Protein AF-A0A2W4MJU6-F1 (afdb_monomer_lite)

pLDDT: mean 86.35, std 18.81, range [42.28, 98.81]

Radius of gyration: 30.47 Å; chains: 1; bounding box: 96×38×58 Å

Foldseek 3Di:
DDDDDDDDDDDDDDDDPDPPPPPPPPPQPDWAKDWDWDADLQRKIKIFIDIPRADDLAFKAKWKDKPNDDIDTQNDPVRGMDMDHPDDFFKIKMKMFMAGPVRHGPPHIDIDMDGHD

Secondary structure (DSSP, 8-state):
--------------------------PPPPPEEEEEEEE-TTS-EEEEEEEESS-BTTTEEEEEEETT--EEEE-SSSTTEEEE-SPPSEEEEEEEEEEETT--EEEEEEEEEEEE-

Sequence (117 aa):
MEQRWRRAAALLSLLALVLAGCGSGSRAPARSLEVTVTVHPDRSAEVVATVTGLALGQDSHLHLSLNGGPEVMLMTEPLDRYWFRNLPPGEHEVRVWVTDQAHRPLNLEKTVRFTVP

Structure (mmCIF, N/CA/C/O backbone):
data_AF-A0A2W4MJU6-F1
#
_entry.id   AF-A0A2W4MJU6-F1
#
loop_
_atom_site.group_PDB
_atom_site.id
_atom_site.type_symbol
_atom_site.label_atom_id
_atom_site.label_alt_id
_atom_site.label_comp_id
_atom_site.label_asym_id
_atom_site.label_entity_id
_atom_site.label_seq_id
_atom_site.pdbx_PDB_ins_code
_atom_site.Cartn_x
_atom_site.Cartn_y
_atom_site.Cartn_z
_atom_site.occupancy
_atom_site.B_iso_or_equiv
_atom_site.auth_seq_id
_atom_site.auth_comp_id
_atom_site.auth_asym_id
_atom_site.auth_atom_id
_atom_site.pdbx_PDB_model_num
ATOM 1 N N . MET A 1 1 ? 79.482 -28.533 -42.291 1.00 42.28 1 MET A N 1
ATOM 2 C CA . MET A 1 1 ? 80.589 -28.500 -41.312 1.00 42.28 1 MET A CA 1
ATOM 3 C C . MET A 1 1 ? 81.280 -27.164 -41.500 1.00 42.28 1 MET A C 1
ATOM 5 O O . MET A 1 1 ? 81.604 -26.872 -42.634 1.00 42.28 1 MET A O 1
ATOM 9 N N . GLU A 1 2 ? 81.483 -26.241 -40.578 1.00 48.12 2 GLU A N 1
ATOM 10 C CA . GLU A 1 2 ? 81.245 -26.025 -39.153 1.00 48.12 2 GLU A CA 1
ATOM 11 C C . GLU A 1 2 ? 81.562 -24.528 -38.994 1.00 48.12 2 GLU A C 1
ATOM 13 O O . GLU A 1 2 ? 82.622 -24.121 -39.456 1.00 48.12 2 GLU A O 1
ATOM 18 N N . GLN A 1 3 ? 80.731 -23.710 -38.346 1.00 46.28 3 GLN A N 1
ATOM 19 C CA . GLN A 1 3 ? 81.237 -22.534 -37.625 1.00 46.28 3 GLN A CA 1
ATOM 20 C C . GLN A 1 3 ? 80.366 -22.291 -36.392 1.00 46.28 3 GLN A C 1
ATOM 22 O O . GLN A 1 3 ? 79.181 -21.981 -36.470 1.00 46.28 3 GLN A O 1
ATOM 27 N N . ARG A 1 4 ? 80.995 -22.547 -35.243 1.00 62.84 4 ARG A N 1
ATOM 28 C CA . ARG A 1 4 ? 80.533 -22.279 -33.877 1.00 62.84 4 ARG A CA 1
ATOM 29 C C . ARG A 1 4 ? 80.795 -20.791 -33.56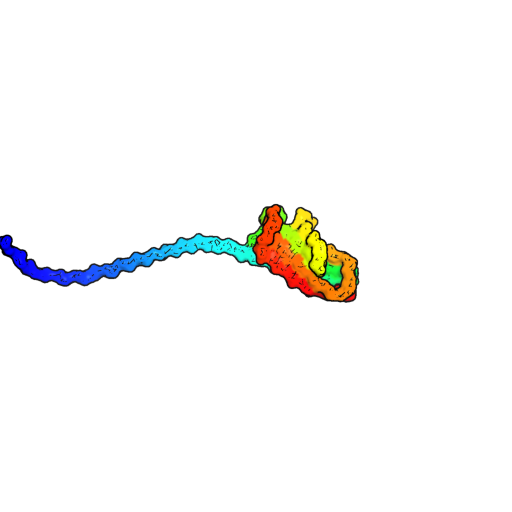3 1.00 62.84 4 ARG A C 1
ATOM 31 O O . ARG A 1 4 ? 81.228 -20.063 -34.442 1.00 62.84 4 ARG A O 1
ATOM 38 N N . TRP A 1 5 ? 80.633 -20.399 -32.294 1.00 52.59 5 TRP A N 1
ATOM 39 C CA . TRP A 1 5 ? 80.962 -19.090 -31.683 1.00 52.59 5 TRP A CA 1
ATOM 40 C C . TRP A 1 5 ? 79.854 -18.027 -31.810 1.00 52.59 5 TRP A C 1
ATOM 42 O O . TRP A 1 5 ? 79.325 -17.812 -32.883 1.00 52.59 5 TRP A O 1
ATOM 52 N N . ARG A 1 6 ? 79.477 -17.230 -30.807 1.00 53.97 6 ARG A N 1
ATOM 53 C CA . ARG A 1 6 ? 79.497 -17.251 -29.332 1.00 53.97 6 ARG A CA 1
ATOM 54 C C . ARG A 1 6 ? 78.826 -15.916 -28.937 1.00 53.97 6 ARG A C 1
ATOM 56 O O . ARG A 1 6 ? 79.196 -14.902 -29.508 1.00 53.97 6 ARG A O 1
ATOM 63 N N . ARG A 1 7 ? 77.999 -15.920 -27.880 1.00 55.25 7 ARG A N 1
ATOM 64 C CA . ARG A 1 7 ? 77.589 -14.761 -27.042 1.00 55.25 7 ARG A CA 1
ATOM 65 C C . ARG A 1 7 ? 76.576 -13.770 -27.642 1.00 55.25 7 ARG A C 1
ATOM 67 O O . ARG A 1 7 ? 76.909 -13.007 -28.532 1.00 55.25 7 ARG A O 1
ATOM 74 N N . ALA A 1 8 ? 75.414 -13.664 -27.003 1.00 51.34 8 ALA A N 1
ATOM 75 C CA . ALA A 1 8 ? 75.057 -12.508 -26.170 1.00 51.34 8 ALA A CA 1
ATOM 76 C C . ALA A 1 8 ? 73.692 -12.767 -25.511 1.00 51.34 8 ALA A C 1
ATOM 78 O O . ALA A 1 8 ? 72.713 -13.061 -26.188 1.00 51.34 8 ALA A O 1
ATOM 79 N N . ALA A 1 9 ? 73.644 -12.687 -24.182 1.00 51.97 9 ALA A N 1
ATOM 80 C CA . ALA A 1 9 ? 72.396 -12.589 -23.443 1.00 51.97 9 ALA A CA 1
ATOM 81 C C . ALA A 1 9 ? 71.807 -11.190 -23.676 1.00 51.97 9 ALA A C 1
ATOM 83 O O . ALA A 1 9 ? 72.510 -10.200 -23.476 1.00 51.97 9 ALA A O 1
ATOM 84 N N . ALA A 1 10 ? 70.537 -11.115 -24.069 1.00 51.69 10 ALA A N 1
ATOM 85 C CA . ALA A 1 10 ? 69.761 -9.883 -24.056 1.00 51.69 10 ALA A CA 1
ATOM 86 C C . ALA A 1 10 ? 68.509 -10.107 -23.199 1.00 51.69 10 ALA A C 1
ATOM 88 O O . ALA A 1 10 ? 67.674 -10.962 -23.485 1.00 51.69 10 ALA A O 1
ATOM 89 N N . LEU A 1 11 ? 68.477 -9.368 -22.093 1.00 49.88 11 LEU A N 1
ATOM 90 C CA . LEU A 1 11 ? 67.371 -9.193 -21.158 1.00 49.88 11 LEU A CA 1
ATOM 91 C C . LEU A 1 11 ? 66.200 -8.427 -21.799 1.00 49.88 11 LEU A C 1
ATOM 93 O O . LEU A 1 11 ? 66.401 -7.678 -22.750 1.00 49.88 11 LEU A O 1
ATOM 97 N N . LEU A 1 12 ? 65.044 -8.522 -21.125 1.00 48.09 12 LEU A N 1
ATOM 98 C CA . LEU A 1 12 ? 63.815 -7.717 -21.254 1.00 48.09 12 LEU A CA 1
ATOM 99 C C . LEU A 1 12 ? 62.942 -8.077 -22.471 1.00 48.09 12 LEU A C 1
ATOM 101 O O . LEU A 1 12 ? 63.314 -7.885 -23.618 1.00 48.09 12 LEU A O 1
ATOM 105 N N . SER A 1 13 ? 61.701 -8.529 -22.296 1.00 50.72 13 SER A N 1
ATOM 106 C CA . SER A 1 13 ? 60.646 -7.706 -21.695 1.00 50.72 13 SER A CA 1
ATOM 107 C C . SER A 1 13 ? 59.432 -8.554 -21.294 1.00 50.72 13 SER A C 1
ATOM 109 O O . SER A 1 13 ? 58.964 -9.383 -22.072 1.00 50.72 13 SER A O 1
ATOM 111 N N . LEU A 1 14 ? 58.899 -8.305 -20.093 1.00 52.09 14 LEU A N 1
ATOM 112 C CA . LEU A 1 14 ? 57.541 -8.692 -19.709 1.00 52.09 14 LEU A CA 1
ATOM 113 C C . LEU A 1 14 ? 56.543 -7.927 -20.587 1.00 52.09 14 LEU A C 1
ATOM 115 O O . LEU A 1 14 ? 56.504 -6.700 -20.531 1.00 52.09 14 LEU A O 1
ATOM 119 N N . LEU A 1 15 ? 55.703 -8.640 -21.336 1.00 50.62 15 LEU A N 1
ATOM 120 C CA . LEU A 1 15 ? 54.499 -8.069 -21.933 1.00 50.62 15 LEU A CA 1
ATOM 121 C C . LEU A 1 15 ? 53.287 -8.581 -21.147 1.00 50.62 15 LEU A C 1
ATOM 123 O O . LEU A 1 15 ? 52.753 -9.656 -21.412 1.00 50.62 15 LEU A O 1
ATOM 127 N N . ALA A 1 16 ? 52.890 -7.821 -20.129 1.00 55.59 16 ALA A N 1
ATOM 128 C CA . ALA A 1 16 ? 51.623 -8.015 -19.440 1.00 55.59 16 ALA A CA 1
ATOM 129 C C . ALA A 1 16 ? 50.503 -7.436 -20.315 1.00 55.59 16 ALA A C 1
ATOM 131 O O . ALA A 1 16 ? 50.343 -6.219 -20.398 1.00 55.59 16 ALA A O 1
ATOM 132 N N . LEU A 1 17 ? 49.724 -8.299 -20.967 1.00 53.03 17 LEU A N 1
ATOM 133 C CA . LEU A 1 17 ? 48.474 -7.897 -21.605 1.00 53.03 17 LEU A CA 1
ATOM 134 C C . LEU A 1 17 ? 47.347 -8.028 -20.573 1.00 53.03 17 LEU A C 1
ATOM 136 O O . LEU A 1 17 ? 46.656 -9.041 -20.499 1.00 53.03 17 LEU A O 1
ATOM 140 N N . VAL A 1 18 ? 47.193 -7.010 -19.725 1.00 56.50 18 VAL A N 1
ATOM 141 C CA . VAL A 1 18 ? 45.992 -6.871 -18.895 1.00 56.50 18 VAL A CA 1
ATOM 142 C C . VAL A 1 18 ? 44.872 -6.414 -19.821 1.00 56.50 18 VAL A C 1
ATOM 144 O O . VAL A 1 18 ? 44.841 -5.263 -20.253 1.00 56.50 18 VAL A O 1
ATOM 147 N N . LEU A 1 19 ? 43.955 -7.324 -20.148 1.00 54.66 19 LEU A N 1
ATOM 148 C CA . LEU A 1 19 ? 42.665 -6.972 -20.732 1.00 54.66 19 LEU A CA 1
ATOM 149 C C . LEU A 1 19 ? 41.876 -6.192 -19.674 1.00 54.66 19 LEU A C 1
ATOM 151 O O . LEU A 1 19 ? 41.125 -6.766 -18.887 1.00 54.66 19 LEU A O 1
ATOM 155 N N . ALA A 1 20 ? 42.072 -4.876 -19.629 1.00 58.66 20 ALA A N 1
ATOM 156 C CA . ALA A 1 20 ? 41.182 -3.971 -18.922 1.00 58.66 20 ALA A CA 1
ATOM 157 C C . ALA A 1 20 ? 39.844 -3.953 -19.674 1.00 58.66 20 ALA A C 1
ATOM 159 O O . ALA A 1 20 ? 39.598 -3.125 -20.548 1.00 58.66 20 ALA A O 1
ATOM 160 N N . GLY A 1 21 ? 38.981 -4.916 -19.356 1.00 47.94 21 GLY A N 1
ATOM 161 C CA . GLY A 1 21 ? 37.568 -4.838 -19.672 1.00 47.94 21 GLY A CA 1
ATOM 162 C C . GLY A 1 21 ? 36.956 -3.698 -18.868 1.00 47.94 21 GLY A C 1
ATOM 163 O O . GLY A 1 21 ? 36.470 -3.913 -17.761 1.00 47.94 21 GLY A O 1
ATOM 164 N N . CYS A 1 22 ? 36.961 -2.482 -19.414 1.00 57.62 22 CYS A N 1
ATOM 165 C CA . CYS A 1 22 ? 36.033 -1.439 -18.990 1.00 57.62 22 CYS A CA 1
ATOM 166 C C . CYS A 1 22 ? 34.635 -1.844 -19.464 1.00 57.62 22 CYS A C 1
ATOM 168 O O . CYS A 1 22 ? 34.117 -1.354 -20.464 1.00 57.62 22 CYS A O 1
ATOM 170 N N . GLY A 1 23 ? 34.032 -2.793 -18.750 1.00 52.72 23 GLY A N 1
ATOM 171 C CA . GLY A 1 23 ? 32.598 -3.001 -18.786 1.00 52.72 23 GLY A CA 1
ATOM 172 C C . GLY A 1 23 ? 31.946 -1.781 -18.156 1.00 52.72 23 GLY A C 1
ATOM 173 O O . GLY A 1 23 ? 31.691 -1.768 -16.955 1.00 52.72 23 GLY A O 1
ATOM 174 N N . SER A 1 24 ? 31.699 -0.747 -18.959 1.00 58.00 24 SER A N 1
ATOM 175 C CA . SER A 1 24 ? 30.798 0.356 -18.626 1.00 58.00 24 SER A CA 1
ATOM 176 C C . SER A 1 24 ? 29.372 -0.189 -18.584 1.00 58.00 24 SER A C 1
ATOM 178 O O . SER A 1 24 ? 28.544 0.087 -19.447 1.00 58.00 24 SER A O 1
ATOM 180 N N . GLY A 1 25 ? 29.099 -1.049 -17.604 1.00 54.16 25 GLY A N 1
ATOM 181 C CA . GLY A 1 25 ? 27.753 -1.449 -17.261 1.00 54.16 25 GLY A CA 1
ATOM 182 C C . GLY A 1 25 ? 27.091 -0.241 -16.629 1.00 54.16 25 GLY A C 1
ATOM 183 O O . GLY A 1 25 ? 27.293 0.017 -15.444 1.00 54.16 25 GLY A O 1
ATOM 184 N N . SER A 1 26 ? 26.332 0.519 -17.417 1.00 56.53 26 SER A N 1
ATOM 185 C CA . SER A 1 26 ? 25.378 1.483 -16.881 1.00 56.53 26 SER A CA 1
ATOM 186 C C . SER A 1 26 ? 24.453 0.718 -15.942 1.00 56.53 26 SER A C 1
ATOM 188 O O . SER A 1 26 ? 23.566 -0.014 -16.382 1.00 56.53 26 SER A O 1
ATOM 190 N N . ARG A 1 27 ? 24.718 0.803 -14.637 1.00 65.12 27 ARG A N 1
ATOM 191 C CA . ARG A 1 27 ? 23.873 0.194 -13.616 1.00 65.12 27 ARG A CA 1
ATOM 192 C C . ARG A 1 27 ? 22.503 0.840 -13.768 1.00 65.12 27 ARG A C 1
ATOM 194 O O . ARG A 1 27 ? 22.388 2.054 -13.612 1.00 65.12 27 ARG A O 1
ATOM 201 N N . ALA A 1 28 ? 21.494 0.045 -14.124 1.00 63.69 28 ALA A N 1
ATOM 202 C CA . ALA A 1 28 ? 20.116 0.515 -14.117 1.00 63.69 28 ALA A CA 1
ATOM 203 C C . ALA A 1 28 ? 19.832 1.180 -12.756 1.00 63.69 28 ALA A C 1
ATOM 205 O O . ALA A 1 28 ? 20.364 0.706 -11.739 1.00 63.69 28 ALA A O 1
ATOM 206 N N . PRO A 1 29 ? 19.056 2.278 -12.720 1.00 67.88 29 PRO A N 1
ATOM 207 C CA . PRO A 1 29 ? 18.748 2.946 -11.466 1.00 67.88 29 PRO A CA 1
ATOM 208 C C . PRO A 1 29 ? 18.158 1.935 -10.479 1.00 67.88 29 PRO A C 1
ATOM 210 O O . PRO A 1 29 ? 17.386 1.050 -10.861 1.00 67.88 29 PRO A O 1
ATOM 213 N N . ALA A 1 30 ? 18.565 2.040 -9.214 1.00 86.94 30 ALA A N 1
ATOM 214 C CA . ALA A 1 30 ? 18.012 1.199 -8.164 1.00 86.94 30 ALA A CA 1
ATOM 215 C C . ALA A 1 30 ? 16.497 1.424 -8.092 1.00 86.94 30 ALA A C 1
ATOM 217 O O . ALA A 1 30 ? 16.035 2.566 -8.108 1.00 86.94 30 ALA A O 1
ATOM 218 N N . ARG A 1 31 ? 15.742 0.327 -8.035 1.00 95.19 31 ARG A N 1
ATOM 219 C CA . ARG A 1 31 ? 14.291 0.372 -7.873 1.00 95.19 31 ARG A CA 1
ATOM 220 C C . ARG A 1 31 ? 13.940 0.189 -6.407 1.00 95.19 31 ARG A C 1
ATOM 222 O O . ARG A 1 31 ? 14.536 -0.662 -5.745 1.00 95.19 31 ARG A O 1
ATOM 229 N N . SER A 1 32 ? 12.980 0.960 -5.917 1.00 96.31 32 SER A N 1
ATOM 230 C CA . SER A 1 32 ? 12.486 0.847 -4.544 1.00 96.31 32 SER A CA 1
ATOM 231 C C . 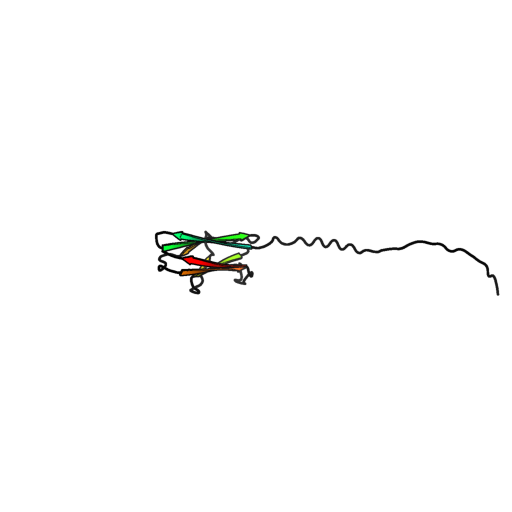SER A 1 32 ? 11.000 1.173 -4.455 1.00 96.31 32 SER A C 1
ATOM 233 O O . SER A 1 32 ? 10.444 1.840 -5.329 1.00 96.31 32 SER A O 1
ATOM 235 N N . LEU A 1 33 ? 10.382 0.682 -3.382 1.00 97.94 33 LEU A N 1
ATOM 236 C CA . LEU A 1 33 ? 9.017 0.980 -2.975 1.00 97.94 33 LEU A CA 1
ATOM 237 C C . LEU A 1 33 ? 9.047 1.384 -1.500 1.00 97.94 33 LEU A C 1
ATOM 239 O O . LEU A 1 33 ? 9.437 0.584 -0.649 1.00 97.94 33 LEU A O 1
ATOM 243 N N . GLU A 1 34 ? 8.594 2.596 -1.210 1.00 98.19 34 GLU A N 1
ATOM 244 C CA . GLU A 1 34 ? 8.295 3.048 0.147 1.00 98.19 34 GLU A CA 1
ATOM 245 C C . GLU A 1 34 ? 6.787 3.199 0.313 1.00 98.19 34 GLU A C 1
ATOM 247 O O . GLU A 1 34 ? 6.103 3.635 -0.611 1.00 98.19 34 GLU A O 1
ATOM 252 N N . VAL A 1 35 ? 6.263 2.832 1.483 1.00 98.69 35 VAL A N 1
ATOM 253 C CA . VAL A 1 35 ? 4.826 2.890 1.776 1.00 98.69 35 VAL A CA 1
ATOM 254 C C . VAL A 1 35 ? 4.608 3.566 3.116 1.00 98.69 35 VAL A C 1
ATOM 256 O O . VAL A 1 35 ? 5.157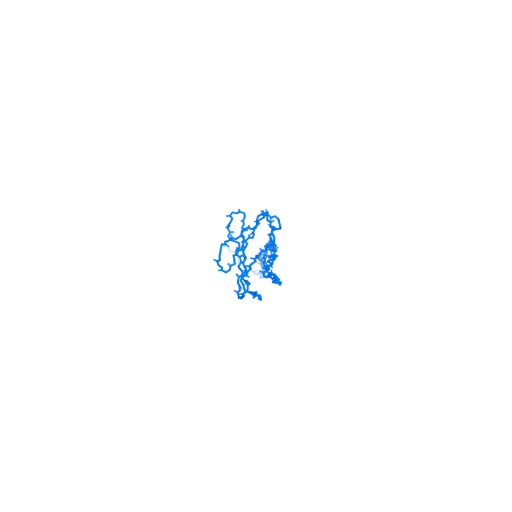 3.136 4.131 1.00 98.69 35 VAL A O 1
ATOM 259 N N . THR A 1 36 ? 3.755 4.584 3.106 1.00 98.62 36 THR A N 1
ATOM 260 C CA . THR A 1 36 ? 3.286 5.289 4.296 1.00 98.62 36 THR A CA 1
ATOM 261 C C . THR A 1 36 ? 1.794 5.047 4.453 1.00 98.62 36 THR A C 1
ATOM 263 O O . THR A 1 36 ? 1.041 5.134 3.483 1.00 98.62 36 THR A O 1
ATOM 266 N N . VAL A 1 37 ? 1.368 4.763 5.682 1.00 98.75 37 VAL A N 1
ATOM 267 C CA . VAL A 1 37 ? -0.047 4.643 6.042 1.00 98.75 37 VAL A CA 1
ATOM 268 C C . VAL A 1 37 ? -0.380 5.716 7.070 1.00 98.75 37 VAL A C 1
ATOM 270 O O . VAL A 1 37 ? 0.255 5.779 8.123 1.00 98.75 37 VAL A O 1
ATOM 273 N N . THR A 1 38 ? -1.385 6.533 6.772 1.00 98.75 38 THR A N 1
ATOM 274 C CA . THR A 1 38 ? -1.940 7.533 7.689 1.00 98.75 38 THR A CA 1
ATOM 275 C C . THR A 1 38 ? -3.330 7.085 8.113 1.00 98.75 38 THR A C 1
ATOM 277 O O . THR A 1 38 ? -4.211 6.905 7.276 1.00 98.75 38 THR A O 1
ATOM 280 N N . VAL A 1 39 ? -3.538 6.899 9.416 1.00 98.56 39 VAL A N 1
ATOM 281 C CA . VAL A 1 39 ? -4.847 6.541 9.979 1.00 98.56 39 VAL A CA 1
ATOM 282 C C . VAL A 1 39 ? -5.570 7.809 10.420 1.00 98.56 39 VAL A C 1
ATOM 284 O O . VAL A 1 39 ? -4.985 8.663 11.089 1.00 98.56 39 VAL A O 1
ATOM 287 N N . HIS A 1 40 ? -6.843 7.931 10.057 1.00 97.75 40 HIS A N 1
ATOM 288 C CA . HIS A 1 40 ? -7.665 9.106 10.326 1.00 97.75 40 HIS A CA 1
ATOM 289 C C . HIS A 1 40 ? -8.707 8.848 11.431 1.00 97.75 40 HIS A C 1
ATOM 291 O O . HIS A 1 40 ? -9.144 7.709 11.620 1.00 97.75 40 HIS A O 1
ATOM 297 N N . PRO A 1 41 ? -9.170 9.901 12.141 1.00 95.88 41 PRO A N 1
ATOM 298 C CA . PRO A 1 41 ? -10.181 9.770 13.198 1.00 95.88 41 PRO A CA 1
ATOM 299 C C . PRO A 1 41 ? -11.529 9.191 12.743 1.00 95.88 41 PRO A C 1
ATOM 301 O O . PRO A 1 41 ? -12.272 8.657 13.559 1.00 95.88 41 PRO A O 1
ATOM 304 N N . ASP A 1 42 ? -11.860 9.282 11.454 1.00 97.06 42 ASP A N 1
ATOM 305 C CA . ASP A 1 42 ? -13.089 8.725 10.874 1.00 97.06 42 ASP A CA 1
ATOM 306 C C . ASP A 1 42 ? -12.981 7.221 10.548 1.00 97.06 42 ASP A C 1
ATOM 308 O O . ASP A 1 42 ? -13.877 6.655 9.917 1.00 97.06 42 ASP A O 1
ATOM 312 N N . ARG A 1 43 ? -11.900 6.567 10.997 1.00 97.19 43 ARG A N 1
ATOM 313 C CA . ARG A 1 43 ? -11.562 5.164 10.708 1.00 97.19 43 ARG A CA 1
ATOM 314 C C . ARG A 1 43 ? -11.370 4.899 9.217 1.00 97.19 43 ARG A C 1
ATOM 316 O O . ARG A 1 43 ? -11.714 3.833 8.699 1.00 97.19 43 ARG A O 1
ATOM 323 N N . SER A 1 44 ? -10.819 5.881 8.515 1.00 98.25 44 SER A N 1
ATOM 324 C CA . SER A 1 44 ? -10.200 5.668 7.215 1.00 98.25 44 SER A CA 1
ATOM 325 C C . SER A 1 44 ? -8.680 5.560 7.342 1.00 98.25 44 SER A C 1
ATOM 327 O O . SER A 1 44 ? -8.078 6.060 8.294 1.00 98.25 44 SER A O 1
ATOM 329 N N . ALA A 1 45 ? -8.062 4.875 6.386 1.00 98.50 45 ALA A N 1
ATOM 330 C CA . ALA A 1 45 ? -6.617 4.797 6.257 1.00 98.50 45 ALA A CA 1
ATOM 331 C C . ALA A 1 45 ? -6.218 5.204 4.841 1.00 98.50 45 ALA A C 1
ATOM 333 O O . ALA A 1 45 ? -6.671 4.608 3.858 1.00 98.50 45 ALA A O 1
ATOM 334 N N . GLU A 1 46 ? -5.370 6.219 4.752 1.00 98.56 46 GLU A N 1
ATOM 335 C CA . GLU A 1 46 ? -4.740 6.644 3.515 1.00 98.56 46 GLU A CA 1
ATOM 336 C C . GLU A 1 46 ? -3.407 5.915 3.348 1.00 98.56 46 GLU A C 1
ATOM 338 O O . GLU A 1 46 ? -2.524 6.001 4.202 1.00 98.56 46 GLU A O 1
ATOM 343 N N . VAL A 1 47 ? -3.257 5.210 2.230 1.00 98.69 47 VAL A N 1
ATOM 344 C CA . VAL A 1 47 ? -2.015 4.548 1.834 1.00 98.69 47 VAL A CA 1
ATOM 345 C C . VAL A 1 47 ? -1.389 5.348 0.706 1.00 98.69 47 VAL A C 1
ATOM 347 O O . VAL A 1 47 ?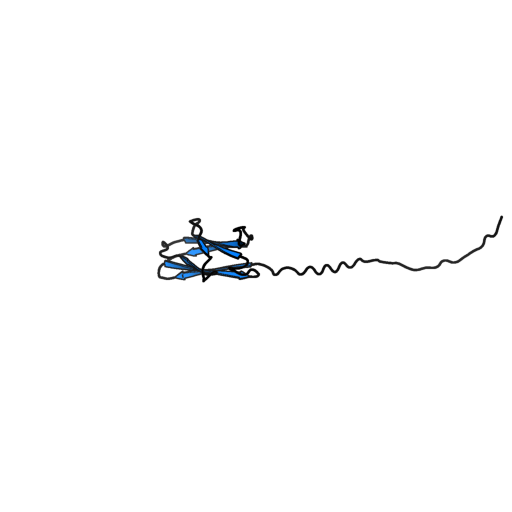 -2.034 5.571 -0.318 1.00 98.69 47 VAL A O 1
ATOM 350 N N . VAL A 1 48 ? -0.138 5.760 0.891 1.00 98.62 48 VAL A N 1
ATOM 351 C CA . VAL A 1 48 ? 0.671 6.450 -0.120 1.00 98.62 48 VAL A CA 1
ATOM 352 C C . VAL A 1 48 ? 1.908 5.611 -0.403 1.00 98.62 48 VAL A C 1
ATOM 354 O O . VAL A 1 48 ? 2.613 5.210 0.526 1.00 98.62 48 VAL A O 1
ATOM 357 N N . ALA A 1 49 ? 2.172 5.352 -1.678 1.00 98.31 49 ALA A N 1
ATOM 358 C CA . ALA A 1 49 ? 3.277 4.528 -2.135 1.00 98.31 49 ALA A CA 1
ATOM 359 C C . ALA A 1 49 ? 4.198 5.318 -3.070 1.00 98.31 49 ALA A C 1
ATOM 361 O O . ALA A 1 49 ? 3.797 5.756 -4.143 1.00 98.31 49 ALA A O 1
ATOM 362 N N . THR A 1 50 ? 5.465 5.445 -2.688 1.00 97.88 50 THR A N 1
ATOM 363 C CA . THR A 1 50 ? 6.488 6.114 -3.494 1.00 97.88 50 THR A CA 1
ATOM 364 C C . THR A 1 50 ? 7.345 5.066 -4.190 1.00 97.88 50 THR A C 1
ATOM 366 O O . THR A 1 50 ? 8.088 4.329 -3.537 1.00 97.88 50 THR A O 1
ATOM 369 N N . VAL A 1 51 ? 7.271 5.017 -5.520 1.00 97.06 51 VAL A N 1
ATOM 370 C CA . VAL A 1 51 ? 8.085 4.120 -6.352 1.00 97.06 51 VAL A CA 1
ATOM 371 C C . VAL A 1 51 ? 9.242 4.895 -6.977 1.00 97.06 51 VAL A C 1
ATOM 373 O O . VAL A 1 51 ? 9.042 5.939 -7.591 1.00 97.06 51 VAL A O 1
ATOM 376 N N . THR A 1 52 ? 10.466 4.380 -6.839 1.00 96.19 52 THR A N 1
ATOM 377 C CA . THR A 1 52 ? 11.666 4.950 -7.477 1.00 96.19 52 THR A CA 1
ATOM 378 C C . THR A 1 52 ? 12.138 4.051 -8.615 1.00 96.19 52 THR A C 1
ATOM 380 O O . THR A 1 52 ? 12.157 2.828 -8.480 1.00 96.19 52 THR A O 1
ATOM 383 N N . GLY A 1 53 ? 12.561 4.651 -9.731 1.00 94.31 53 GLY A N 1
ATOM 384 C CA . GLY A 1 53 ? 13.157 3.925 -10.860 1.00 94.31 53 GLY A CA 1
ATOM 385 C C . GLY A 1 53 ? 12.154 3.216 -11.780 1.00 94.31 53 GLY A C 1
ATOM 386 O O . GLY A 1 53 ? 12.577 2.406 -12.607 1.00 94.31 53 GLY A O 1
ATOM 387 N N . LEU A 1 54 ? 10.858 3.507 -11.633 1.00 94.12 54 LEU A N 1
ATOM 388 C CA . LEU A 1 54 ? 9.759 3.056 -12.492 1.00 94.12 54 LEU A CA 1
ATOM 389 C C . LEU A 1 54 ? 8.716 4.176 -12.599 1.00 94.12 54 LEU A C 1
ATOM 391 O O . LEU A 1 54 ? 8.421 4.818 -11.591 1.00 94.12 54 LEU A O 1
ATOM 395 N N . ALA A 1 55 ? 8.140 4.393 -13.782 1.00 94.56 55 ALA A N 1
ATOM 396 C CA . ALA A 1 55 ? 7.000 5.291 -13.939 1.00 94.56 55 ALA A CA 1
ATOM 397 C C . ALA A 1 55 ? 5.676 4.542 -13.699 1.00 94.56 55 ALA A C 1
ATOM 399 O O . ALA A 1 55 ? 5.384 3.539 -14.363 1.00 94.56 55 ALA A O 1
ATOM 400 N N . LEU A 1 56 ? 4.860 5.026 -12.757 1.00 95.94 56 LEU A N 1
ATOM 401 C CA . LEU A 1 56 ? 3.495 4.530 -12.555 1.00 95.94 56 LEU A CA 1
ATOM 402 C C . LEU A 1 56 ? 2.611 4.915 -13.752 1.00 95.94 56 LEU A C 1
ATOM 404 O O . LEU A 1 56 ? 2.755 5.996 -14.317 1.00 95.94 56 LEU A O 1
ATOM 408 N N . GLY A 1 57 ? 1.738 4.003 -14.178 1.00 93.81 57 GLY A N 1
ATOM 409 C CA . GLY A 1 57 ? 0.851 4.164 -15.336 1.00 93.81 57 GLY A CA 1
ATOM 410 C C . GLY A 1 57 ? 1.526 3.977 -16.700 1.00 93.81 57 GLY A C 1
ATOM 411 O O . GLY A 1 57 ? 0.830 3.804 -17.695 1.00 93.81 57 GLY A O 1
ATOM 412 N N . GLN A 1 58 ? 2.861 3.969 -16.759 1.00 93.69 58 GLN A N 1
ATOM 413 C CA . GLN A 1 58 ? 3.627 3.767 -17.996 1.00 93.69 58 GLN A CA 1
ATOM 414 C C . GLN A 1 58 ? 4.395 2.445 -17.962 1.00 93.69 58 GLN A C 1
ATOM 416 O O . GLN A 1 58 ? 4.122 1.542 -18.748 1.00 93.69 58 GLN A O 1
ATOM 421 N N . ASP A 1 59 ? 5.304 2.294 -16.999 1.00 93.94 59 ASP A N 1
ATOM 422 C CA . ASP A 1 59 ? 6.140 1.097 -16.858 1.00 93.94 59 ASP A CA 1
ATOM 423 C C . ASP A 1 59 ? 5.529 0.087 -15.884 1.00 93.94 59 ASP A C 1
ATOM 425 O O . ASP A 1 59 ? 5.767 -1.117 -15.981 1.00 93.94 59 ASP A O 1
ATOM 429 N N . SER A 1 60 ? 4.756 0.591 -14.921 1.00 96.25 60 SER A N 1
ATOM 430 C CA . SER A 1 60 ? 4.290 -0.172 -13.765 1.00 96.25 60 SER A CA 1
ATOM 431 C C . SER A 1 60 ? 2.957 0.332 -13.221 1.00 96.25 60 SER A C 1
ATOM 433 O O . SER A 1 60 ? 2.507 1.418 -13.580 1.00 96.25 60 SER A O 1
ATOM 435 N N . HIS A 1 61 ? 2.333 -0.443 -12.342 1.00 97.88 61 HIS A N 1
ATOM 436 C CA . HIS A 1 61 ? 1.200 -0.005 -11.528 1.00 97.88 61 HIS A CA 1
ATOM 437 C C . HIS A 1 61 ? 1.221 -0.689 -10.158 1.00 97.88 61 HIS A C 1
ATOM 439 O O . HIS A 1 61 ? 2.001 -1.614 -9.908 1.00 97.88 61 HIS A O 1
ATOM 445 N N . LEU A 1 62 ? 0.400 -0.167 -9.247 1.00 98.25 62 LEU A N 1
ATOM 446 C CA . LEU A 1 62 ? 0.324 -0.631 -7.871 1.00 98.25 62 LEU A CA 1
ATOM 447 C C . LEU A 1 62 ? -0.878 -1.531 -7.656 1.00 98.25 62 LEU A C 1
ATOM 449 O O . LEU A 1 62 ? -1.975 -1.280 -8.156 1.00 98.25 62 LEU A O 1
ATOM 453 N N . HIS A 1 63 ? -0.660 -2.526 -6.814 1.00 98.44 63 HIS A N 1
ATOM 454 C CA . HIS A 1 63 ? -1.702 -3.357 -6.254 1.00 98.44 63 HIS A CA 1
ATOM 455 C C . HIS A 1 63 ? -1.640 -3.298 -4.731 1.00 98.44 63 HIS A C 1
ATOM 457 O O . HIS A 1 63 ? -0.560 -3.182 -4.144 1.00 98.44 63 HIS A O 1
ATOM 463 N N . LEU A 1 64 ? -2.804 -3.376 -4.093 1.00 98.38 64 LEU A N 1
ATOM 464 C CA . LEU A 1 64 ? -2.959 -3.342 -2.647 1.00 98.38 64 LEU A CA 1
ATOM 465 C C . LEU A 1 64 ? -3.904 -4.450 -2.188 1.00 98.38 64 LEU A C 1
ATOM 467 O O . LEU A 1 64 ? -4.876 -4.768 -2.865 1.00 98.38 64 LEU A O 1
ATOM 471 N N . SER A 1 65 ? -3.664 -4.997 -1.002 1.00 98.50 65 SER A N 1
ATOM 472 C CA . SER A 1 65 ? -4.600 -5.887 -0.314 1.00 98.50 65 SER A CA 1
ATOM 473 C C . SER A 1 65 ? -4.596 -5.566 1.174 1.00 98.50 65 SER A C 1
ATOM 475 O O . SER A 1 65 ? -3.537 -5.472 1.797 1.00 98.50 65 SER A O 1
ATOM 477 N N . LEU A 1 66 ? -5.790 -5.379 1.734 1.00 98.69 66 LEU A N 1
ATOM 478 C CA . LEU A 1 66 ? -5.997 -5.153 3.159 1.00 98.69 66 LEU A CA 1
ATOM 479 C C . LEU A 1 66 ? -6.372 -6.474 3.831 1.00 98.69 66 LEU A C 1
ATOM 481 O O . LEU A 1 66 ? -7.348 -7.107 3.434 1.00 98.69 66 LEU A O 1
ATOM 485 N N . ASN A 1 67 ? -5.631 -6.868 4.866 1.00 98.38 67 ASN A N 1
ATOM 486 C CA . ASN A 1 67 ? -5.860 -8.076 5.664 1.00 98.38 67 ASN A CA 1
ATOM 487 C C . ASN A 1 67 ? -5.968 -9.367 4.823 1.00 98.38 67 ASN A C 1
ATOM 489 O O . ASN A 1 67 ? -6.737 -10.266 5.157 1.00 98.38 67 ASN A O 1
ATOM 493 N N . GLY A 1 68 ? -5.240 -9.449 3.702 1.00 97.56 68 GLY A N 1
ATOM 494 C CA . GLY A 1 68 ? -5.330 -10.574 2.761 1.00 97.56 68 GLY A CA 1
ATOM 495 C C . GLY A 1 68 ? -6.658 -10.651 1.996 1.00 97.56 68 GLY A C 1
ATOM 496 O O . GLY A 1 68 ? -6.967 -11.682 1.401 1.00 97.56 68 GLY A O 1
ATOM 497 N N . GLY A 1 69 ? -7.458 -9.584 2.034 1.00 97.44 69 GLY A N 1
ATOM 498 C CA . GLY A 1 69 ? -8.707 -9.457 1.301 1.00 97.44 69 GLY A CA 1
ATOM 499 C C . GLY A 1 69 ? -8.508 -9.198 -0.197 1.00 97.44 69 GLY A C 1
ATOM 500 O O . GLY A 1 69 ? -7.400 -9.352 -0.724 1.00 97.44 69 GLY A O 1
ATOM 501 N N . PRO A 1 70 ? -9.585 -8.787 -0.892 1.00 97.56 70 PRO A N 1
ATOM 502 C CA . PRO A 1 70 ? -9.550 -8.523 -2.321 1.00 97.56 70 PRO A CA 1
ATOM 503 C C . PRO A 1 70 ? -8.450 -7.542 -2.712 1.00 97.56 70 PRO A C 1
ATOM 505 O O . PRO A 1 70 ? -8.147 -6.582 -2.001 1.00 97.56 70 PRO A O 1
ATOM 508 N N . GLU A 1 71 ? -7.883 -7.804 -3.876 1.00 96.50 71 GLU A N 1
ATOM 509 C CA . GLU A 1 71 ? -6.878 -6.959 -4.486 1.00 96.50 71 GLU A CA 1
ATOM 510 C C . GLU A 1 71 ? -7.512 -5.698 -5.080 1.00 96.50 71 GLU A C 1
ATOM 512 O O . GLU A 1 71 ? -8.539 -5.750 -5.759 1.00 96.50 71 GLU A O 1
ATOM 517 N N . VAL A 1 72 ? -6.866 -4.563 -4.837 1.00 97.38 72 VAL A N 1
ATOM 518 C CA . VAL A 1 72 ? -7.166 -3.274 -5.450 1.00 97.38 72 VAL A CA 1
ATOM 519 C C . VAL A 1 72 ? -6.017 -2.920 -6.377 1.00 97.38 72 VAL A C 1
ATOM 521 O O . VAL A 1 72 ? -4.882 -2.803 -5.928 1.00 97.38 72 VAL A O 1
ATOM 524 N N . MET A 1 73 ? -6.320 -2.709 -7.652 1.00 97.44 73 MET A N 1
ATOM 525 C CA . MET A 1 73 ? -5.357 -2.275 -8.660 1.00 97.44 73 MET A CA 1
ATOM 526 C C . MET A 1 73 ? -5.532 -0.775 -8.931 1.00 97.44 73 MET A C 1
ATOM 528 O O . MET A 1 73 ? -6.646 -0.327 -9.213 1.00 97.44 73 MET A O 1
ATOM 532 N N . LEU A 1 74 ? -4.450 0.005 -8.863 1.00 96.38 74 LEU A N 1
ATOM 533 C CA . LEU A 1 74 ? -4.477 1.447 -9.128 1.00 96.38 74 LEU A CA 1
ATOM 534 C C . LEU A 1 74 ? -4.094 1.738 -10.581 1.00 96.38 74 LEU A C 1
ATOM 536 O O . LEU A 1 74 ? -2.917 1.772 -10.929 1.00 96.38 74 LEU A O 1
ATOM 540 N N . MET A 1 75 ? -5.110 1.959 -11.418 1.00 88.88 75 MET A N 1
ATOM 541 C CA . MET A 1 75 ? -4.956 2.303 -12.844 1.00 88.88 75 MET A CA 1
ATOM 542 C C . MET A 1 75 ? -5.523 3.680 -13.205 1.00 88.88 75 MET A C 1
ATOM 544 O O . MET A 1 75 ? -5.453 4.098 -14.359 1.00 88.88 75 MET A O 1
ATOM 548 N N . THR A 1 76 ? -6.106 4.388 -12.239 1.00 88.81 76 THR A N 1
ATOM 549 C CA . THR A 1 76 ? -6.684 5.724 -12.422 1.00 88.81 76 THR A CA 1
ATOM 550 C C . THR A 1 76 ? -6.093 6.685 -11.410 1.00 88.81 76 THR A C 1
ATOM 552 O O . THR A 1 76 ? -5.912 6.303 -10.257 1.00 88.81 76 THR A O 1
ATOM 555 N N . GLU A 1 77 ? -5.840 7.923 -11.830 1.00 91.62 77 GLU A N 1
ATOM 556 C CA . GLU A 1 77 ? -5.239 8.943 -10.969 1.00 91.62 77 GLU A CA 1
ATOM 557 C C . GLU A 1 77 ? -6.066 9.205 -9.689 1.00 91.62 77 GLU A C 1
ATOM 559 O O . GLU A 1 77 ? -7.296 9.304 -9.772 1.00 91.62 77 GLU A O 1
ATOM 564 N N . PRO A 1 78 ? -5.418 9.370 -8.518 1.00 93.62 78 PRO A N 1
ATOM 565 C CA . PRO A 1 78 ? -3.972 9.255 -8.297 1.00 93.62 78 PRO A CA 1
ATOM 566 C C . PRO A 1 78 ? -3.478 7.797 -8.356 1.00 93.62 78 PRO A C 1
ATOM 568 O O . PRO A 1 78 ? -4.055 6.913 -7.726 1.00 93.62 78 PRO A O 1
ATOM 571 N N . LEU A 1 79 ? -2.383 7.548 -9.081 1.00 96.44 79 LEU A N 1
ATOM 572 C CA . LEU A 1 79 ? -1.818 6.196 -9.243 1.00 96.44 79 LEU A CA 1
ATOM 573 C C . LEU A 1 79 ? -0.998 5.697 -8.043 1.00 96.44 79 LEU A C 1
ATOM 575 O O . LEU A 1 79 ? -0.631 4.525 -8.002 1.00 96.44 79 LEU A O 1
ATOM 579 N N . ASP A 1 80 ? -0.692 6.571 -7.087 1.00 97.62 80 ASP A N 1
ATOM 580 C CA . A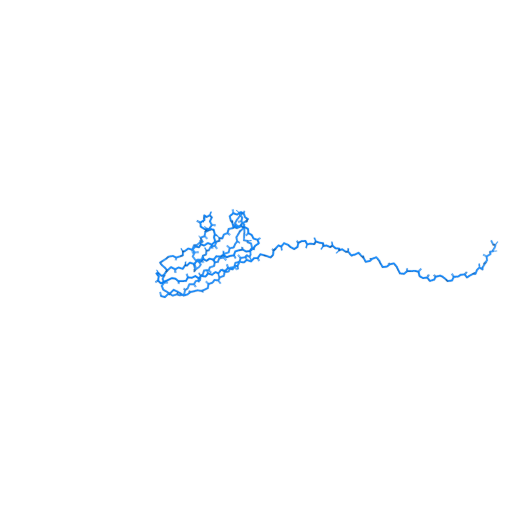SP A 1 80 ? 0.215 6.337 -5.958 1.00 97.62 80 ASP A CA 1
ATOM 581 C C . ASP A 1 80 ? -0.500 6.287 -4.596 1.00 97.62 80 ASP A C 1
ATOM 583 O O . ASP A 1 80 ? 0.143 6.131 -3.553 1.00 97.62 80 ASP A O 1
ATOM 587 N N . ARG A 1 81 ? -1.830 6.443 -4.584 1.00 97.88 81 ARG A N 1
ATOM 588 C CA . ARG A 1 81 ? -2.609 6.674 -3.365 1.00 97.88 81 ARG A CA 1
ATOM 589 C C . ARG A 1 81 ? -3.936 5.938 -3.371 1.00 97.88 81 ARG A C 1
ATOM 591 O O . ARG A 1 81 ? -4.676 5.966 -4.349 1.00 97.88 81 ARG A O 1
ATOM 598 N N . TYR A 1 82 ? -4.290 5.362 -2.226 1.00 98.25 82 TYR A N 1
ATOM 599 C CA . TYR A 1 82 ? -5.587 4.724 -2.024 1.00 98.25 82 TYR A CA 1
ATOM 600 C C . TYR A 1 82 ? -6.144 4.974 -0.622 1.00 98.25 82 TYR A C 1
ATOM 602 O O . TYR A 1 82 ? -5.396 5.078 0.347 1.00 98.25 82 TYR A O 1
ATOM 610 N N . TRP A 1 83 ? -7.472 5.043 -0.518 1.00 97.88 83 TRP A N 1
ATOM 611 C CA . TRP A 1 83 ? -8.187 5.242 0.741 1.00 97.88 83 TRP A CA 1
ATOM 612 C C . TRP A 1 83 ? -9.026 4.015 1.079 1.00 97.88 83 TRP A C 1
ATOM 614 O O . TRP A 1 83 ? -10.026 3.740 0.413 1.00 97.88 83 TRP A O 1
ATOM 624 N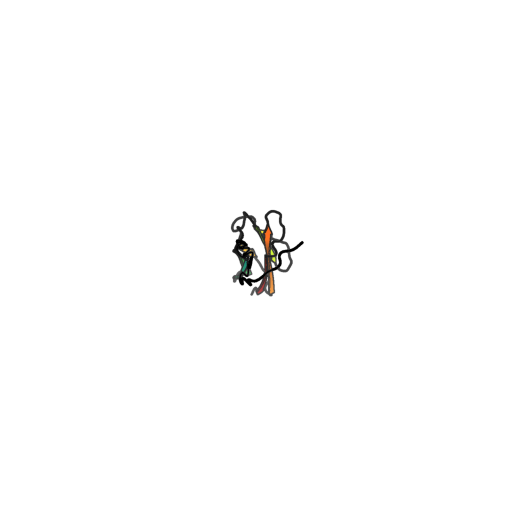 N . PHE A 1 84 ? -8.682 3.338 2.171 1.00 98.06 84 PHE A N 1
ATOM 625 C CA . PHE A 1 84 ? -9.593 2.397 2.812 1.00 98.06 84 PHE A CA 1
ATOM 626 C C . PHE A 1 84 ? -10.537 3.166 3.737 1.00 98.06 84 PHE A C 1
ATOM 628 O O . PHE A 1 84 ? -10.099 4.007 4.519 1.00 98.06 84 PHE A O 1
ATOM 635 N N . ARG A 1 85 ? -11.842 2.901 3.648 1.00 97.88 85 ARG A N 1
ATOM 636 C CA . ARG A 1 85 ? -12.878 3.597 4.429 1.00 97.88 85 ARG A CA 1
ATOM 637 C C . ARG A 1 85 ? -13.626 2.622 5.324 1.00 97.88 85 ARG A C 1
ATOM 639 O O . ARG A 1 85 ? -13.718 1.443 4.997 1.00 97.88 85 ARG A O 1
ATOM 646 N N . ASN A 1 86 ? -14.230 3.147 6.390 1.00 97.00 86 ASN A N 1
ATOM 647 C CA . ASN A 1 86 ? -15.080 2.391 7.314 1.00 97.00 86 ASN A CA 1
ATOM 648 C C . ASN A 1 86 ? -14.376 1.155 7.894 1.00 97.00 86 ASN A C 1
ATOM 650 O O . ASN A 1 86 ? -14.975 0.082 7.989 1.00 97.00 86 ASN A O 1
ATOM 654 N N . LEU A 1 87 ? -13.099 1.296 8.251 1.00 98.12 87 LEU A N 1
ATOM 655 C CA . LEU A 1 87 ? -12.345 0.204 8.843 1.00 98.12 87 LEU A CA 1
ATOM 656 C C . LEU A 1 87 ? -12.888 -0.121 10.244 1.00 98.12 87 LEU A C 1
ATOM 658 O O . LEU A 1 87 ? -13.193 0.795 11.017 1.00 98.12 87 LEU A O 1
ATOM 662 N N . PRO A 1 88 ? -13.034 -1.411 10.592 1.00 98.19 88 PRO A N 1
ATOM 663 C CA . PRO A 1 88 ? -13.251 -1.813 11.975 1.00 98.19 88 PRO A CA 1
ATOM 664 C C . PRO A 1 88 ? -12.126 -1.293 12.887 1.00 98.19 88 PRO A C 1
ATOM 666 O O . PRO A 1 88 ? -10.996 -1.183 12.430 1.00 98.19 88 PRO A O 1
ATOM 669 N N . PRO A 1 89 ? -12.393 -0.994 14.169 1.00 98.19 89 PRO A N 1
ATOM 670 C CA . PRO A 1 89 ? -11.324 -0.760 15.135 1.00 98.19 89 PRO A CA 1
ATOM 671 C C . PRO A 1 89 ? -10.434 -1.999 15.290 1.00 98.19 89 PRO A C 1
ATOM 673 O O . PRO A 1 89 ? -10.934 -3.129 15.263 1.00 98.19 89 PRO A O 1
ATOM 676 N N . GLY A 1 90 ? -9.139 -1.786 15.519 1.00 98.38 90 GLY A N 1
ATOM 677 C CA . GLY A 1 90 ? -8.165 -2.844 15.777 1.00 98.38 90 GLY A CA 1
ATOM 678 C C . GLY A 1 90 ? -6.983 -2.866 14.810 1.00 98.38 90 GLY A C 1
ATOM 679 O O . GLY A 1 90 ? -6.676 -1.888 14.132 1.00 98.38 90 GLY A O 1
ATOM 680 N N . GLU A 1 91 ? -6.282 -3.998 14.803 1.00 98.69 91 GLU A N 1
ATOM 681 C CA . GLU A 1 91 ? -5.075 -4.204 14.003 1.00 98.69 91 GLU A CA 1
ATOM 682 C C . GLU A 1 91 ? -5.407 -4.536 12.549 1.00 98.69 91 GLU A C 1
ATOM 684 O O . GLU A 1 91 ? -6.237 -5.399 12.249 1.00 98.69 91 GLU A O 1
ATOM 689 N N . HIS A 1 92 ? -4.681 -3.889 11.647 1.00 98.75 92 HIS A N 1
ATOM 690 C CA . HIS A 1 92 ? -4.761 -4.095 10.214 1.00 98.75 92 HIS A CA 1
ATOM 691 C C . HIS A 1 92 ? -3.374 -4.261 9.606 1.00 98.75 92 HIS A C 1
ATOM 693 O O . HIS A 1 92 ? -2.355 -3.822 10.142 1.00 98.75 92 HIS A O 1
ATOM 699 N N . GLU A 1 93 ? -3.345 -4.885 8.439 1.00 98.69 93 GLU A N 1
ATOM 700 C CA . GLU A 1 93 ? -2.165 -5.022 7.609 1.00 98.69 93 GLU A CA 1
ATOM 701 C C . GLU A 1 93 ? -2.528 -4.691 6.164 1.00 98.69 93 GLU A C 1
ATOM 703 O O . GLU A 1 93 ? -3.480 -5.243 5.615 1.00 98.69 93 GLU A O 1
ATOM 708 N N . VAL A 1 94 ? -1.760 -3.805 5.534 1.00 98.81 94 VAL A N 1
ATOM 709 C CA . VAL A 1 94 ? -1.832 -3.575 4.092 1.00 98.81 94 VAL A CA 1
ATOM 710 C C . VAL A 1 94 ? -0.571 -4.106 3.429 1.00 98.81 94 VAL A C 1
ATOM 712 O O . VAL A 1 94 ? 0.546 -3.753 3.812 1.00 98.81 94 VAL A O 1
ATOM 715 N N . ARG A 1 95 ? -0.754 -4.950 2.416 1.00 98.75 95 ARG A N 1
ATOM 716 C CA . ARG A 1 95 ? 0.297 -5.342 1.478 1.00 98.75 95 ARG A CA 1
ATOM 717 C C . ARG A 1 95 ? 0.163 -4.495 0.223 1.00 98.75 95 ARG A C 1
ATOM 719 O O . ARG A 1 95 ? -0.927 -4.404 -0.333 1.00 98.75 95 ARG A O 1
ATOM 726 N N . VAL A 1 96 ? 1.266 -3.913 -0.225 1.00 98.75 96 VAL A N 1
ATOM 727 C CA . VAL A 1 96 ? 1.374 -3.120 -1.453 1.00 98.75 96 VAL A CA 1
ATOM 728 C C . VAL A 1 96 ? 2.474 -3.724 -2.309 1.00 98.75 96 VAL A C 1
ATOM 730 O O . VAL A 1 96 ? 3.552 -4.015 -1.791 1.00 98.75 96 VAL A O 1
ATOM 733 N N . TRP A 1 97 ? 2.233 -3.916 -3.601 1.00 98.50 97 TRP A N 1
ATOM 734 C CA . TRP A 1 97 ? 3.251 -4.424 -4.518 1.00 98.50 97 TRP A CA 1
ATOM 735 C C . TRP A 1 97 ? 3.162 -3.785 -5.897 1.00 98.50 97 TRP A C 1
ATOM 737 O O . TRP A 1 97 ? 2.117 -3.281 -6.308 1.00 98.50 97 TRP A O 1
ATOM 747 N N . VAL A 1 98 ? 4.294 -3.809 -6.597 1.00 98.25 98 VAL A N 1
ATOM 748 C CA . VAL A 1 98 ? 4.450 -3.251 -7.940 1.00 98.25 98 VAL A CA 1
ATOM 749 C C . VAL A 1 98 ? 4.476 -4.373 -8.975 1.00 98.25 98 VAL A C 1
ATOM 751 O O . VAL A 1 98 ? 5.210 -5.362 -8.837 1.00 98.25 98 VAL A O 1
ATOM 754 N N . THR A 1 99 ? 3.721 -4.184 -10.045 1.00 97.88 99 THR A N 1
ATOM 755 C CA . THR A 1 99 ? 3.702 -5.039 -11.236 1.00 97.88 99 THR A CA 1
ATOM 756 C C . THR A 1 99 ? 4.088 -4.229 -12.472 1.00 97.88 99 THR A C 1
ATOM 758 O O . THR A 1 99 ? 4.095 -2.996 -12.451 1.00 97.88 99 THR A O 1
ATOM 761 N N . ASP A 1 100 ? 4.457 -4.914 -13.553 1.00 96.81 100 ASP A N 1
ATOM 762 C CA . ASP A 1 100 ? 4.533 -4.294 -14.877 1.00 96.81 100 ASP A CA 1
ATOM 763 C C . ASP A 1 100 ? 3.157 -4.235 -15.562 1.00 96.81 100 ASP A C 1
ATOM 765 O O . ASP A 1 100 ? 2.170 -4.767 -15.060 1.00 96.81 100 ASP A O 1
ATOM 769 N N . GLN A 1 101 ? 3.091 -3.646 -16.758 1.00 95.12 101 GLN A N 1
ATOM 770 C CA . GLN A 1 101 ? 1.850 -3.540 -17.544 1.00 95.12 101 GLN A CA 1
ATOM 771 C C . GLN A 1 101 ? 1.210 -4.890 -17.930 1.00 95.12 101 GLN A C 1
ATOM 773 O O . GLN A 1 101 ? 0.046 -4.925 -18.312 1.00 95.12 101 GLN A O 1
ATOM 778 N N . ALA A 1 102 ? 1.941 -6.004 -17.829 1.00 96.31 102 ALA A N 1
ATOM 779 C CA . ALA A 1 102 ? 1.426 -7.354 -18.063 1.00 96.31 102 ALA A CA 1
ATOM 780 C C . ALA A 1 102 ? 1.032 -8.069 -16.754 1.00 96.31 102 ALA A C 1
ATOM 782 O O . ALA A 1 102 ? 0.869 -9.290 -16.749 1.00 96.31 102 ALA A O 1
ATOM 783 N N . HIS A 1 103 ? 0.907 -7.323 -15.650 1.00 95.88 103 HIS A N 1
ATOM 784 C CA . HIS A 1 103 ? 0.597 -7.804 -14.300 1.00 95.88 103 HIS A CA 1
ATOM 785 C C . HIS A 1 103 ? 1.639 -8.793 -13.757 1.00 95.88 103 HIS A C 1
ATOM 787 O O . HIS A 1 103 ? 1.351 -9.610 -12.879 1.00 95.88 103 HIS A O 1
ATOM 793 N N . ARG A 1 104 ? 2.878 -8.744 -14.261 1.00 96.81 104 ARG A N 1
ATOM 794 C CA . ARG A 1 104 ? 3.962 -9.579 -13.737 1.00 96.81 104 ARG A CA 1
ATOM 795 C C . ARG A 1 104 ? 4.590 -8.881 -12.533 1.00 96.81 104 ARG A C 1
ATOM 797 O O . ARG A 1 104 ? 4.892 -7.689 -12.620 1.00 96.81 104 ARG A O 1
ATOM 804 N N . PRO A 1 105 ? 4.819 -9.592 -11.416 1.00 94.62 105 PRO A N 1
ATOM 805 C CA . PRO A 1 105 ? 5.409 -8.992 -10.229 1.00 94.62 105 PRO A CA 1
ATOM 806 C C . PRO A 1 105 ? 6.838 -8.521 -10.508 1.00 94.62 105 PRO A C 1
ATOM 808 O O . PRO A 1 105 ? 7.640 -9.242 -11.103 1.00 94.62 105 PRO A O 1
ATOM 811 N N . LEU A 1 106 ? 7.174 -7.322 -10.026 1.00 96.56 106 LEU A N 1
ATOM 812 C CA . LEU A 1 106 ? 8.521 -6.750 -10.132 1.00 96.56 106 LEU A CA 1
ATOM 813 C C . LEU A 1 106 ? 9.381 -6.992 -8.883 1.00 96.56 106 LEU A C 1
ATOM 815 O O . LEU A 1 106 ? 10.463 -6.419 -8.765 1.00 96.56 106 LEU A O 1
ATOM 819 N N . ASN A 1 107 ? 8.914 -7.846 -7.963 1.00 95.81 107 ASN A N 1
ATOM 820 C CA . ASN A 1 107 ? 9.552 -8.140 -6.672 1.00 95.81 107 ASN A CA 1
ATOM 821 C C . ASN A 1 107 ? 9.814 -6.882 -5.818 1.00 95.81 107 ASN A C 1
ATOM 823 O O . ASN A 1 107 ? 10.776 -6.827 -5.055 1.00 95.81 107 ASN A O 1
ATOM 827 N N . LEU A 1 108 ? 8.960 -5.866 -5.961 1.00 97.12 108 LEU A N 1
ATOM 828 C CA . LEU A 1 108 ? 8.914 -4.682 -5.110 1.00 97.12 108 LEU A CA 1
ATOM 829 C C . LEU A 1 108 ? 7.605 -4.736 -4.334 1.00 97.12 108 LEU A C 1
ATOM 831 O O . LEU A 1 108 ? 6.541 -4.472 -4.891 1.00 97.12 108 LEU A O 1
ATOM 835 N N . GLU A 1 109 ? 7.685 -5.122 -3.068 1.00 98.06 109 GLU A N 1
ATOM 836 C CA . GLU A 1 109 ? 6.527 -5.219 -2.189 1.00 98.06 109 GLU A CA 1
ATOM 837 C C . GLU A 1 109 ? 6.847 -4.716 -0.786 1.00 98.06 109 GLU A C 1
ATOM 839 O O . GLU A 1 109 ? 7.992 -4.753 -0.327 1.00 98.06 109 GLU A O 1
ATOM 844 N N . LYS A 1 110 ? 5.814 -4.235 -0.102 1.00 98.50 110 LYS A N 1
ATOM 845 C CA . LYS A 1 110 ? 5.885 -3.785 1.279 1.00 98.50 110 LYS A CA 1
ATOM 846 C C . LYS A 1 110 ? 4.612 -4.186 2.003 1.00 98.50 110 LYS A C 1
ATOM 848 O O . LYS A 1 110 ? 3.511 -3.997 1.493 1.00 98.50 110 LYS A O 1
ATOM 853 N N . THR A 1 111 ? 4.784 -4.677 3.219 1.00 98.62 111 THR A N 1
ATOM 854 C CA . THR A 1 111 ? 3.687 -4.942 4.142 1.00 98.62 111 THR A CA 1
ATOM 855 C C . THR A 1 111 ? 3.804 -3.991 5.323 1.00 98.62 111 THR A C 1
ATOM 857 O O . THR A 1 111 ? 4.870 -3.897 5.936 1.00 98.62 111 THR A O 1
ATOM 860 N N . VAL A 1 112 ? 2.726 -3.271 5.625 1.00 98.69 112 VAL A N 1
ATOM 861 C CA . VAL A 1 112 ? 2.660 -2.297 6.720 1.00 98.69 112 VAL A CA 1
ATOM 862 C C . VAL A 1 112 ? 1.513 -2.670 7.651 1.00 98.69 112 VAL A C 1
ATOM 864 O O . VAL A 1 112 ? 0.375 -2.818 7.209 1.00 98.69 112 VAL A O 1
ATOM 867 N N . ARG A 1 113 ? 1.819 -2.809 8.944 1.00 98.69 113 ARG A N 1
ATOM 868 C CA . ARG A 1 113 ? 0.826 -2.991 10.010 1.00 98.69 113 ARG A CA 1
ATOM 869 C C . ARG A 1 113 ? 0.451 -1.638 10.607 1.00 98.69 113 ARG A C 1
ATOM 871 O O . ARG A 1 113 ? 1.325 -0.787 10.763 1.00 98.69 113 ARG A O 1
ATOM 878 N N . PHE A 1 114 ? -0.821 -1.448 10.932 1.00 98.50 114 PHE A N 1
ATOM 879 C CA . PHE A 1 114 ? -1.337 -0.224 11.542 1.00 98.50 114 PHE A CA 1
ATOM 880 C C . PHE A 1 114 ? -2.577 -0.512 12.391 1.00 98.50 114 PHE A C 1
ATOM 882 O O . PHE A 1 114 ? -3.286 -1.489 12.157 1.00 98.50 114 PHE A O 1
ATOM 889 N N . THR A 1 115 ? -2.859 0.374 13.343 1.00 98.44 115 THR A N 1
ATOM 890 C CA . THR A 1 115 ? -4.002 0.251 14.253 1.00 98.44 115 THR A CA 1
ATOM 891 C C . THR A 1 115 ? -5.036 1.326 13.940 1.00 98.44 115 THR A C 1
ATOM 893 O O . THR A 1 115 ? -4.697 2.505 13.828 1.00 98.44 115 THR A O 1
ATOM 896 N N . VAL A 1 116 ? -6.299 0.925 13.829 1.00 98.31 116 VAL A N 1
ATOM 897 C CA . VAL A 1 116 ? -7.453 1.827 13.753 1.00 98.31 116 VAL A CA 1
ATOM 898 C C . VAL A 1 116 ? -8.038 1.989 15.162 1.00 98.31 116 VAL A C 1
ATOM 900 O O . VAL A 1 116 ? -8.287 0.966 15.808 1.00 98.31 116 VAL A O 1
ATOM 903 N N . PRO A 1 117 ? -8.227 3.229 15.657 1.00 92.81 117 PRO A N 1
ATOM 904 C CA . PRO A 1 117 ? -8.746 3.485 17.002 1.00 92.81 117 PRO A CA 1
ATOM 905 C C . PRO A 1 117 ? -10.222 3.095 17.177 1.00 92.81 117 PRO A C 1
ATOM 907 O O . PRO A 1 117 ? -10.981 3.064 16.176 1.00 92.81 117 PRO A O 1
#